Protein AF-A0A4Y1QX51-F1 (afdb_monomer_lite)

Organism: Prunus dulcis (NCBI:txid3755)

Sequence (106 aa):
MSTNFFLFSMSRNAEEAAWKFAEGNGIDLVTINPSYVIGPLLQPSLNITVEDDSQLQKRYEEANPSEPTYQVSQEKAKSLGVNFLPLEVSLRDTVESLKEKGFLKV

Foldseek 3Di:
DPPVVVVVVVVVVVVVVVVVVCVVVVHPDDDDDDDQDFAADPDLDDDPSLVVVVCVVVVVVVDDPPDDDDDDDCPVVVVVVDDDDDPVVRSVRRVVNCVVSVVDDD

pLDDT: mean 82.33, std 14.79, range [47.88, 98.06]

InterPro domains:
  IPR036291 NAD(P)-binding domain superfamily [SSF51735] (14-99)

Radius of gyration: 17.45 Å; chains: 1; bounding box: 46×34×39 Å

Secondary structure (DSSP, 8-state):
-HHHHHHHHHHHHHHHHHHHHHHHHT---------S--S---SSS--HHHHHHHHHHHHHHH--TTSPP-----HHHHHTTPPPPPHHHHHHHHHHHHHHTTSS--

Structure (mmCIF, N/CA/C/O backbone):
data_AF-A0A4Y1QX51-F1
#
_entry.id   AF-A0A4Y1QX51-F1
#
loop_
_atom_site.group_PDB
_atom_site.id
_atom_site.type_symbol
_atom_site.label_atom_id
_atom_site.label_alt_id
_atom_site.label_comp_id
_atom_site.label_asym_id
_atom_site.label_entity_id
_atom_site.label_seq_id
_atom_site.pdbx_PDB_ins_code
_atom_site.Cartn_x
_atom_site.Cartn_y
_atom_site.Cartn_z
_atom_site.occupancy
_atom_site.B_iso_or_equiv
_atom_site.auth_seq_id
_atom_site.auth_comp_id
_atom_site.auth_asym_id
_atom_site.auth_atom_id
_atom_site.pdbx_PDB_model_num
ATOM 1 N N . MET A 1 1 ? 8.369 21.736 -6.701 1.00 49.97 1 MET A N 1
ATOM 2 C CA . MET A 1 1 ? 8.063 21.681 -5.251 1.00 49.97 1 MET A CA 1
ATOM 3 C C . MET A 1 1 ? 6.585 21.913 -4.911 1.00 49.97 1 MET A C 1
ATOM 5 O O . MET A 1 1 ? 6.159 21.404 -3.887 1.00 49.97 1 MET A O 1
ATOM 9 N N . SER A 1 2 ? 5.776 22.609 -5.724 1.00 55.12 2 SER A N 1
ATOM 10 C CA . SER A 1 2 ? 4.359 22.893 -5.401 1.00 55.12 2 SER A CA 1
ATOM 11 C C . SER A 1 2 ? 3.419 21.678 -5.475 1.00 55.12 2 SER A C 1
ATOM 13 O O . SER A 1 2 ? 2.518 21.554 -4.650 1.00 55.12 2 SER A O 1
ATOM 15 N N . THR A 1 3 ? 3.633 20.760 -6.422 1.00 56.69 3 THR A N 1
ATOM 16 C CA . THR A 1 3 ? 2.703 19.644 -6.682 1.00 56.69 3 THR A CA 1
ATOM 17 C C . THR A 1 3 ? 2.668 18.598 -5.559 1.00 56.69 3 THR A C 1
ATOM 19 O O . THR A 1 3 ? 1.590 18.162 -5.168 1.00 56.69 3 THR A O 1
ATOM 22 N N . ASN A 1 4 ? 3.820 18.244 -4.975 1.00 61.25 4 ASN A N 1
ATOM 23 C CA . ASN A 1 4 ? 3.900 17.201 -3.938 1.00 61.25 4 ASN A CA 1
ATOM 24 C C . ASN A 1 4 ? 3.267 17.641 -2.612 1.00 61.25 4 ASN A C 1
ATOM 26 O O . ASN A 1 4 ? 2.587 16.853 -1.959 1.00 61.25 4 ASN A O 1
ATOM 30 N N . PHE A 1 5 ? 3.446 18.911 -2.235 1.00 58.91 5 PHE A N 1
ATOM 31 C CA . PHE A 1 5 ? 2.820 19.469 -1.035 1.00 58.91 5 PHE A CA 1
ATOM 32 C C . PHE A 1 5 ? 1.291 19.500 -1.163 1.00 58.91 5 PHE A C 1
ATOM 34 O O . PHE A 1 5 ? 0.576 19.135 -0.230 1.00 58.91 5 PHE A O 1
ATOM 41 N N . PHE A 1 6 ? 0.790 19.874 -2.343 1.00 61.72 6 PHE A N 1
ATOM 42 C CA . PHE A 1 6 ? -0.641 19.866 -2.629 1.00 61.72 6 PHE A CA 1
ATOM 43 C C . PHE A 1 6 ? -1.227 18.447 -2.582 1.00 61.72 6 PHE A C 1
ATOM 45 O O . PHE A 1 6 ? -2.237 18.235 -1.916 1.00 61.72 6 PHE A O 1
ATOM 52 N N . LEU A 1 7 ? -0.567 17.460 -3.200 1.00 69.44 7 LEU A N 1
ATOM 53 C CA . LEU A 1 7 ? -1.016 16.063 -3.178 1.00 69.44 7 LEU A CA 1
ATOM 54 C C . LEU A 1 7 ? -1.068 15.492 -1.755 1.00 69.44 7 LEU A C 1
ATOM 56 O O . LEU A 1 7 ? -2.072 14.895 -1.375 1.00 69.44 7 LEU A O 1
ATOM 60 N N . PHE A 1 8 ? -0.034 15.732 -0.946 1.00 70.19 8 PHE A N 1
ATOM 61 C CA . PHE A 1 8 ? -0.014 15.295 0.451 1.00 70.19 8 PHE A CA 1
ATOM 62 C C . PHE A 1 8 ? -1.162 15.911 1.261 1.00 70.19 8 PHE A C 1
ATOM 64 O O . PHE A 1 8 ? -1.861 15.208 1.993 1.00 70.19 8 PHE A O 1
ATOM 71 N N . SER A 1 9 ? -1.400 17.217 1.093 1.00 64.06 9 SER A N 1
ATOM 72 C CA . SER A 1 9 ? -2.519 17.899 1.746 1.00 64.06 9 SER A CA 1
ATOM 73 C C . SER A 1 9 ? -3.873 17.332 1.310 1.00 64.06 9 SER A C 1
ATOM 75 O O . SER A 1 9 ? -4.753 17.181 2.157 1.00 64.06 9 SER A O 1
ATOM 77 N N . MET A 1 10 ? -4.049 16.992 0.028 1.00 72.38 10 MET A N 1
ATOM 78 C CA . MET A 1 10 ? -5.280 16.366 -0.462 1.00 72.38 10 MET A CA 1
ATOM 79 C C . MET A 1 10 ? -5.507 14.983 0.157 1.00 72.38 10 MET A C 1
ATOM 81 O O . MET A 1 10 ? -6.599 14.729 0.663 1.00 72.38 10 MET A O 1
ATOM 85 N N . SER A 1 11 ? -4.490 14.114 0.166 1.00 85.06 11 SER A N 1
ATOM 86 C CA . SER A 1 11 ? -4.600 12.760 0.729 1.00 85.06 11 SER A CA 1
ATOM 87 C C . SER A 1 11 ? -4.937 12.787 2.216 1.00 85.06 11 SER A C 1
ATOM 89 O O . SER A 1 11 ? -5.821 12.057 2.658 1.00 85.06 11 SER A O 1
ATOM 91 N N . ARG A 1 12 ? -4.304 13.688 2.978 1.00 92.38 12 ARG A N 1
ATOM 92 C CA . ARG A 1 12 ? -4.616 13.886 4.396 1.00 92.38 12 ARG A CA 1
ATOM 93 C C . ARG A 1 12 ? -6.080 14.279 4.606 1.00 92.38 12 ARG A C 1
ATOM 95 O O . ARG A 1 12 ? -6.756 13.693 5.445 1.00 92.38 12 ARG A O 1
ATOM 102 N N . ASN A 1 13 ? -6.573 15.255 3.843 1.00 93.88 13 ASN A N 1
ATOM 103 C CA . ASN A 1 13 ? -7.958 15.711 3.960 1.00 93.88 13 ASN A CA 1
ATOM 104 C C . ASN A 1 13 ? -8.955 14.596 3.607 1.00 93.88 13 ASN A C 1
ATOM 106 O O . ASN A 1 13 ? -9.989 14.468 4.262 1.00 93.88 13 ASN A O 1
ATOM 110 N N . ALA A 1 14 ? -8.644 13.786 2.590 1.00 96.00 14 ALA A N 1
ATOM 111 C CA . ALA A 1 14 ? -9.465 12.644 2.202 1.00 96.00 14 ALA A CA 1
ATOM 112 C C . ALA A 1 14 ? -9.508 11.570 3.302 1.00 96.00 14 ALA A C 1
ATOM 114 O O . ALA A 1 14 ? -10.589 11.085 3.633 1.00 96.00 14 ALA A O 1
ATOM 115 N N . GLU A 1 15 ? -8.363 11.244 3.909 1.00 95.94 15 GLU A N 1
ATOM 116 C CA . GLU A 1 15 ? -8.288 10.293 5.022 1.00 95.94 15 GLU A CA 1
ATOM 117 C C . GLU A 1 15 ? -9.076 10.791 6.244 1.00 95.94 15 GLU A C 1
ATOM 119 O O . GLU A 1 15 ? -9.909 10.061 6.780 1.00 95.94 15 GLU A O 1
ATOM 124 N N . GLU A 1 16 ? -8.888 12.049 6.657 1.00 96.56 16 GLU A N 1
ATOM 125 C CA . GLU A 1 16 ? -9.627 12.630 7.787 1.00 96.56 16 GLU A CA 1
ATOM 126 C C . GLU A 1 16 ? -11.147 12.631 7.550 1.00 96.56 16 GLU A C 1
ATOM 128 O O . GLU A 1 16 ? -11.926 12.390 8.477 1.00 96.56 16 GLU A O 1
ATOM 133 N N . ALA A 1 17 ? -11.588 12.898 6.318 1.00 97.19 17 ALA A N 1
ATOM 134 C CA . ALA A 1 17 ? -13.001 12.848 5.959 1.00 97.19 17 ALA A CA 1
ATOM 135 C C . ALA A 1 17 ? -13.559 11.417 6.020 1.00 97.19 17 ALA A C 1
ATOM 137 O O . ALA A 1 17 ? -14.658 11.216 6.541 1.00 97.19 17 ALA A O 1
ATOM 138 N N . ALA A 1 18 ? -12.799 10.429 5.537 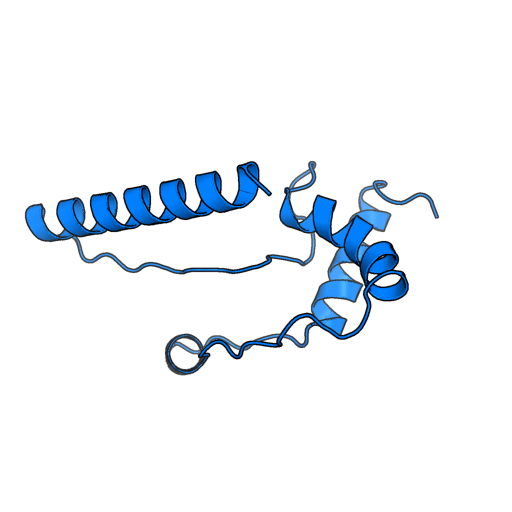1.00 97.69 18 ALA A N 1
ATOM 139 C CA . ALA A 1 18 ? -13.187 9.022 5.585 1.00 97.69 18 ALA A CA 1
ATOM 140 C C . ALA A 1 18 ? -13.345 8.518 7.030 1.00 97.69 18 ALA A C 1
ATOM 142 O O . ALA A 1 18 ? -14.347 7.872 7.337 1.00 97.69 18 ALA A O 1
ATOM 143 N N . TRP A 1 19 ? -12.425 8.876 7.934 1.00 97.94 19 TRP A N 1
ATOM 144 C CA . TRP A 1 19 ? -12.514 8.512 9.355 1.00 97.94 19 TRP A CA 1
ATOM 145 C C . TRP A 1 19 ? -13.739 9.117 10.045 1.00 97.94 19 TRP A C 1
ATOM 147 O O . TRP A 1 19 ? -14.504 8.388 10.674 1.00 97.94 19 TRP A O 1
ATOM 157 N N . LYS A 1 20 ? -13.997 10.420 9.859 1.00 97.62 20 LYS A N 1
ATOM 158 C CA . LYS A 1 20 ? -15.194 11.081 10.419 1.00 97.62 20 LYS A CA 1
ATOM 159 C C . LYS A 1 20 ? -16.488 10.443 9.919 1.00 97.62 20 LYS A C 1
ATOM 161 O O . LYS A 1 20 ? -17.444 10.289 10.677 1.00 97.62 20 LYS A O 1
ATOM 166 N N . PHE A 1 21 ? -16.525 10.079 8.637 1.00 97.88 21 PHE A N 1
ATOM 167 C CA . PHE A 1 21 ? -17.667 9.383 8.060 1.00 97.88 21 PHE A CA 1
ATOM 168 C C . PHE A 1 21 ? -17.842 7.992 8.680 1.00 97.88 21 PHE A C 1
ATOM 170 O O . PHE A 1 21 ? -18.959 7.636 9.046 1.00 97.88 21 PHE A O 1
ATOM 177 N N . ALA A 1 22 ? -16.766 7.221 8.837 1.00 98.06 22 ALA A N 1
ATOM 178 C CA . ALA A 1 22 ? -16.835 5.886 9.419 1.00 98.06 22 ALA A CA 1
ATOM 179 C C . ALA A 1 22 ? -17.333 5.908 10.873 1.00 98.06 22 ALA A C 1
ATOM 181 O O . ALA A 1 22 ? -18.265 5.176 11.206 1.00 98.06 22 ALA A O 1
ATOM 182 N N . GLU A 1 23 ? -16.798 6.810 11.703 1.00 96.31 23 GLU A N 1
ATOM 183 C CA . GLU A 1 23 ? -17.219 7.000 13.098 1.00 96.31 23 GLU A CA 1
ATOM 184 C C . GLU A 1 23 ? -18.705 7.365 13.208 1.00 96.31 23 GLU A C 1
ATOM 186 O O . GLU A 1 23 ? -19.441 6.762 13.989 1.00 96.31 23 GLU A O 1
ATOM 191 N N . GLY A 1 24 ? -19.171 8.314 12.387 1.00 95.50 24 GLY A N 1
ATOM 192 C CA . GLY A 1 24 ? -20.567 8.759 12.389 1.00 95.50 24 GLY A CA 1
ATOM 193 C C . GLY A 1 24 ? -21.568 7.710 11.895 1.00 95.50 24 GLY A C 1
ATOM 194 O O . GLY A 1 24 ? -22.762 7.842 12.156 1.00 95.50 24 GLY A O 1
ATOM 195 N N . ASN A 1 25 ? -21.095 6.672 11.199 1.00 97.75 25 ASN A N 1
ATOM 196 C CA . ASN A 1 25 ? -21.931 5.628 10.603 1.00 97.75 25 ASN A CA 1
ATOM 197 C C . ASN A 1 25 ? -21.680 4.227 11.191 1.00 97.75 25 ASN A C 1
ATOM 199 O O . ASN A 1 25 ? -22.240 3.255 10.689 1.00 97.75 25 ASN A O 1
ATOM 203 N N . GLY A 1 26 ? -20.860 4.100 12.242 1.00 96.50 26 GLY A N 1
ATOM 204 C CA . GLY A 1 26 ? -20.559 2.809 12.874 1.00 96.50 26 GLY A CA 1
ATOM 205 C C . GLY A 1 26 ? -19.833 1.818 11.954 1.00 96.50 26 GLY A C 1
ATOM 206 O O . GLY A 1 26 ? -20.044 0.612 12.068 1.00 96.50 26 GLY A O 1
ATOM 207 N N . ILE A 1 27 ? -19.016 2.317 11.022 1.00 98.06 27 ILE A N 1
ATOM 208 C CA . ILE A 1 27 ? -18.229 1.498 10.092 1.00 98.06 27 ILE A CA 1
ATOM 209 C C . ILE A 1 27 ? -16.874 1.186 10.729 1.00 98.06 27 ILE A C 1
ATOM 211 O O . ILE A 1 27 ? -16.157 2.096 11.141 1.00 98.06 27 ILE A O 1
ATOM 215 N N . ASP A 1 28 ? -16.500 -0.092 10.756 1.00 97.12 28 ASP A N 1
ATOM 216 C CA . ASP A 1 28 ? -15.154 -0.521 11.143 1.00 97.12 28 ASP A CA 1
ATOM 217 C C . ASP A 1 28 ? -14.178 -0.280 9.980 1.00 97.12 28 ASP A C 1
ATOM 219 O O . ASP A 1 28 ? -14.128 -1.043 9.011 1.00 97.12 28 ASP A O 1
ATOM 223 N N . LEU A 1 29 ? -13.471 0.852 10.032 1.00 96.69 29 LEU A N 1
ATOM 224 C CA . LEU A 1 29 ? -12.542 1.292 8.994 1.00 96.69 29 LEU A CA 1
ATOM 225 C C . LEU A 1 29 ? -11.098 0.930 9.357 1.00 96.69 29 LEU A C 1
ATOM 227 O O . LEU A 1 29 ? -10.621 1.201 10.458 1.00 96.69 29 LEU A O 1
ATOM 231 N N . VAL A 1 30 ? -10.362 0.404 8.378 1.00 94.69 30 VAL A N 1
ATOM 232 C CA . VAL A 1 30 ? -8.912 0.193 8.456 1.00 94.69 30 VAL A CA 1
ATOM 233 C C . VAL A 1 30 ? -8.242 0.879 7.271 1.00 94.69 30 VAL A C 1
ATOM 235 O O . VAL A 1 30 ? -8.634 0.668 6.125 1.00 94.69 30 VAL A O 1
ATOM 238 N N . THR A 1 31 ? -7.192 1.655 7.546 1.00 93.75 31 THR A N 1
ATOM 239 C CA . THR A 1 31 ? -6.399 2.349 6.521 1.00 93.75 31 THR A CA 1
ATOM 240 C C . THR A 1 31 ? -5.023 1.706 6.365 1.00 93.75 31 THR A C 1
ATOM 242 O O . THR A 1 31 ? -4.351 1.392 7.351 1.00 93.75 31 THR A O 1
ATOM 245 N N . ILE A 1 32 ? -4.583 1.555 5.113 1.00 93.50 32 ILE A N 1
ATOM 246 C CA . ILE A 1 32 ? -3.210 1.200 4.740 1.00 93.50 32 ILE A CA 1
ATOM 247 C C . ILE A 1 32 ? -2.589 2.430 4.079 1.00 93.50 32 ILE A C 1
ATOM 249 O O . ILE A 1 32 ? -3.133 2.934 3.101 1.00 93.50 32 ILE A O 1
ATOM 253 N N . ASN A 1 33 ? -1.455 2.899 4.603 1.00 92.44 33 ASN A N 1
ATOM 254 C CA . ASN A 1 33 ? -0.737 4.058 4.072 1.00 92.44 33 ASN A CA 1
ATOM 255 C C . ASN A 1 33 ? 0.586 3.613 3.418 1.00 92.44 33 ASN A C 1
ATOM 257 O O . ASN A 1 33 ? 1.604 3.522 4.112 1.00 92.44 33 ASN A O 1
ATOM 261 N N . PRO A 1 34 ? 0.582 3.254 2.121 1.00 90.31 34 PRO A N 1
ATOM 262 C CA . PRO A 1 34 ? 1.811 2.952 1.400 1.00 90.31 34 PRO A CA 1
ATOM 263 C C . PRO A 1 34 ? 2.634 4.226 1.149 1.00 90.31 34 PRO A C 1
ATOM 265 O O . PRO A 1 34 ? 2.092 5.326 1.091 1.00 90.31 34 PRO A O 1
ATOM 268 N N . SER A 1 35 ? 3.948 4.072 0.958 1.00 86.50 35 SER A N 1
ATOM 269 C CA . SER A 1 35 ? 4.809 5.144 0.441 1.00 86.50 35 SER A CA 1
ATOM 270 C C . SER A 1 35 ? 4.997 4.987 -1.077 1.00 86.50 35 SER A C 1
ATOM 272 O O . SER A 1 35 ? 4.021 4.997 -1.825 1.00 86.50 35 SER A O 1
ATOM 274 N N . TYR A 1 36 ? 6.232 4.807 -1.543 1.00 86.19 36 TYR A N 1
ATOM 275 C CA . TYR A 1 36 ? 6.533 4.432 -2.918 1.00 86.19 36 TYR A CA 1
ATOM 276 C C . TYR A 1 36 ? 6.202 2.959 -3.138 1.00 86.19 36 TYR A C 1
ATOM 278 O O . TYR A 1 36 ? 6.674 2.085 -2.411 1.00 86.19 36 TYR A O 1
ATOM 286 N N . VAL A 1 37 ? 5.383 2.693 -4.154 1.00 88.38 37 VAL A N 1
ATOM 287 C CA . VAL A 1 37 ? 4.960 1.342 -4.521 1.00 88.38 37 VAL A CA 1
ATOM 288 C C . VAL A 1 37 ? 5.644 0.958 -5.824 1.00 88.38 37 VAL A C 1
ATOM 290 O O . VAL A 1 37 ? 5.347 1.522 -6.877 1.00 88.38 37 VAL A O 1
ATOM 293 N N . ILE A 1 38 ? 6.548 -0.010 -5.730 1.00 88.94 38 ILE A N 1
ATOM 294 C CA . ILE A 1 38 ? 7.250 -0.628 -6.856 1.00 88.94 38 ILE A CA 1
ATOM 295 C C . ILE A 1 38 ? 6.983 -2.137 -6.850 1.00 88.94 38 ILE A C 1
ATOM 297 O O . ILE A 1 38 ? 6.612 -2.707 -5.820 1.00 88.94 38 ILE A O 1
ATOM 301 N N . GLY A 1 39 ? 7.144 -2.779 -8.000 1.00 88.38 39 GLY A N 1
ATOM 302 C CA . GLY A 1 39 ? 6.971 -4.215 -8.187 1.00 88.38 39 GLY A CA 1
ATOM 303 C C . GLY A 1 39 ? 6.460 -4.565 -9.588 1.00 88.38 39 GLY A C 1
ATOM 304 O O . GLY A 1 39 ? 6.305 -3.683 -10.440 1.00 88.38 39 GLY A O 1
ATOM 305 N N . PRO A 1 40 ? 6.161 -5.852 -9.836 1.00 89.62 40 PRO A N 1
ATOM 306 C CA . PRO A 1 40 ? 5.617 -6.309 -11.106 1.00 89.62 40 PRO A CA 1
ATOM 307 C C . PRO A 1 40 ? 4.320 -5.590 -11.482 1.00 89.62 40 PRO A C 1
ATOM 309 O O . PRO A 1 40 ? 3.368 -5.506 -10.702 1.00 89.62 40 PRO A O 1
ATOM 312 N N . LEU A 1 41 ? 4.258 -5.100 -12.714 1.00 89.31 41 LEU A N 1
ATOM 313 C CA . LEU A 1 41 ? 3.095 -4.404 -13.234 1.00 89.31 41 LEU A CA 1
ATOM 314 C C . LEU A 1 41 ? 2.009 -5.416 -13.620 1.00 89.31 41 LEU A C 1
ATOM 316 O O . LEU A 1 41 ? 2.171 -6.233 -14.52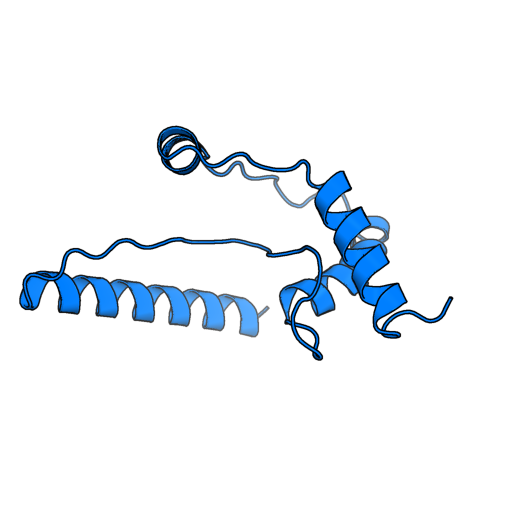2 1.00 89.31 41 LEU A O 1
ATOM 320 N N . LEU A 1 42 ? 0.839 -5.327 -12.995 1.00 89.44 42 LEU A N 1
ATOM 321 C CA . LEU A 1 42 ? -0.334 -6.103 -13.425 1.00 89.44 42 LEU A CA 1
ATOM 322 C C . LEU A 1 42 ? -1.156 -5.359 -14.485 1.00 89.44 42 LEU A C 1
ATOM 324 O O . LEU A 1 42 ? -1.810 -5.966 -15.327 1.00 89.44 42 LEU A O 1
ATOM 328 N N . GLN A 1 43 ? -1.061 -4.034 -14.488 1.00 84.44 43 GLN A N 1
ATOM 329 C CA . GLN A 1 43 ? -1.758 -3.137 -15.404 1.00 84.44 43 GLN A CA 1
ATOM 330 C C . GLN A 1 43 ? -0.957 -2.883 -16.703 1.00 84.44 43 GLN A C 1
ATOM 332 O O . GLN A 1 43 ? 0.255 -3.133 -16.742 1.00 84.44 43 GLN A O 1
ATOM 337 N N . PRO A 1 44 ? -1.613 -2.427 -17.790 1.00 82.69 44 PRO A N 1
ATOM 338 C CA . PRO A 1 44 ? -0.963 -2.143 -19.072 1.00 82.69 44 PRO A CA 1
ATOM 339 C C . PRO A 1 44 ? -0.344 -0.740 -19.162 1.00 82.69 44 PRO A C 1
ATOM 341 O O . PRO A 1 44 ? 0.238 -0.423 -20.189 1.00 82.69 44 PRO A O 1
ATOM 344 N N . SER A 1 45 ? -0.484 0.107 -18.139 1.00 84.75 45 SER A N 1
ATOM 345 C CA . SER A 1 45 ? 0.060 1.471 -18.086 1.00 84.75 45 SER A CA 1
ATOM 346 C C . SER A 1 45 ? 0.961 1.654 -16.868 1.00 84.75 45 SER A C 1
ATOM 348 O O . SER A 1 45 ? 0.823 0.937 -15.876 1.00 84.75 45 SER A O 1
ATOM 350 N N . LEU A 1 46 ? 1.866 2.628 -16.898 1.00 81.94 46 LEU A N 1
ATOM 351 C CA . LEU A 1 46 ? 2.681 2.943 -15.728 1.00 81.94 46 LEU A CA 1
ATOM 352 C C . LEU A 1 46 ? 1.847 3.698 -14.681 1.00 81.94 46 LEU A C 1
ATOM 354 O O . LEU A 1 46 ? 0.874 4.379 -15.007 1.00 81.94 46 LEU A O 1
ATOM 358 N N . ASN A 1 47 ? 2.180 3.502 -13.407 1.00 83.88 47 ASN A N 1
ATOM 359 C CA . ASN A 1 47 ? 1.712 4.370 -12.332 1.00 83.88 47 ASN A CA 1
ATOM 360 C C . ASN A 1 47 ? 2.799 5.417 -12.046 1.00 83.88 47 ASN A C 1
ATOM 362 O O . ASN A 1 47 ? 3.961 5.227 -12.403 1.00 83.88 47 ASN A O 1
ATOM 366 N N . ILE A 1 48 ? 2.422 6.509 -11.382 1.00 82.19 48 ILE A N 1
ATOM 367 C CA . ILE A 1 48 ? 3.345 7.618 -11.107 1.00 82.19 48 ILE A CA 1
ATOM 368 C C . ILE A 1 48 ? 4.603 7.163 -10.354 1.00 82.19 48 ILE A C 1
ATOM 370 O O . ILE A 1 48 ? 5.690 7.653 -10.631 1.00 82.19 48 ILE A O 1
ATOM 374 N N . THR A 1 49 ? 4.479 6.185 -9.447 1.00 82.44 49 THR A N 1
ATOM 375 C CA . THR A 1 49 ? 5.613 5.694 -8.659 1.00 82.44 49 THR A CA 1
ATOM 376 C C . THR A 1 49 ? 6.634 4.957 -9.520 1.00 82.44 49 THR A C 1
ATOM 378 O O . THR A 1 49 ? 7.821 5.190 -9.344 1.00 82.44 49 THR A O 1
ATOM 381 N N . VAL A 1 50 ? 6.204 4.126 -10.473 1.00 81.56 50 VAL A N 1
ATOM 382 C CA . VAL A 1 50 ? 7.094 3.408 -11.403 1.00 81.56 50 VAL A CA 1
ATOM 383 C C . VAL A 1 50 ? 7.649 4.337 -12.492 1.00 81.56 50 VAL A C 1
ATOM 385 O O . VAL A 1 50 ? 8.793 4.174 -12.917 1.00 81.56 50 VAL A O 1
ATOM 388 N N . GLU A 1 51 ? 6.885 5.345 -12.926 1.00 79.31 51 GLU A N 1
ATOM 389 C CA . GLU A 1 51 ? 7.402 6.395 -13.817 1.00 79.31 51 GLU A CA 1
ATOM 390 C C . GLU A 1 51 ? 8.527 7.199 -13.154 1.00 79.31 51 GLU A C 1
ATOM 392 O O . GLU A 1 51 ? 9.581 7.392 -13.766 1.00 79.31 51 GLU A O 1
ATOM 397 N N . ASP A 1 52 ? 8.334 7.626 -11.904 1.00 73.69 52 ASP A N 1
ATOM 398 C CA . ASP A 1 52 ? 9.359 8.326 -11.126 1.00 73.69 52 ASP A CA 1
ATOM 399 C C . ASP A 1 52 ? 10.542 7.398 -10.790 1.00 73.69 52 ASP A C 1
ATOM 401 O O . ASP A 1 52 ? 11.692 7.834 -10.867 1.00 73.69 52 ASP A O 1
ATOM 405 N N . ASP A 1 53 ? 10.299 6.112 -10.507 1.00 67.00 53 ASP A N 1
ATOM 406 C CA . ASP A 1 53 ? 11.343 5.108 -10.233 1.00 67.00 53 ASP A CA 1
ATOM 407 C C . ASP A 1 53 ? 12.272 4.876 -11.432 1.00 67.00 53 ASP A C 1
ATOM 409 O O . ASP A 1 53 ? 13.491 4.815 -11.274 1.00 67.00 53 ASP A O 1
ATOM 413 N N . SER A 1 54 ? 11.745 4.904 -12.662 1.00 61.41 54 SER A N 1
ATOM 414 C CA . SER A 1 54 ? 12.581 4.864 -13.874 1.00 61.41 54 SER A CA 1
ATOM 415 C C . SER A 1 54 ? 13.589 6.025 -13.958 1.00 61.41 54 SER A C 1
ATOM 417 O O . SER A 1 54 ? 14.622 5.925 -14.627 1.00 61.41 54 SER A O 1
ATOM 419 N N . GLN A 1 55 ? 13.313 7.132 -13.262 1.00 59.78 55 GLN A N 1
ATOM 420 C CA . GLN A 1 55 ? 14.196 8.290 -13.158 1.00 59.78 55 GLN A CA 1
ATOM 421 C C . GLN A 1 55 ? 15.059 8.258 -11.890 1.00 59.78 55 GLN A C 1
ATOM 423 O O . GLN A 1 55 ? 16.044 8.999 -11.823 1.00 59.78 55 GLN A O 1
ATOM 428 N N . LEU A 1 56 ? 14.740 7.410 -10.901 1.00 59.22 56 LEU A N 1
ATOM 429 C CA . LEU A 1 56 ? 15.486 7.317 -9.645 1.00 59.22 56 LEU A CA 1
ATOM 430 C C . LEU A 1 56 ? 16.926 6.853 -9.863 1.00 59.22 56 LEU A C 1
ATOM 432 O O . LEU A 1 56 ? 17.805 7.378 -9.190 1.00 59.22 56 LEU A O 1
ATOM 436 N N . GLN A 1 57 ? 17.209 5.981 -10.838 1.00 55.81 57 GLN A N 1
ATOM 437 C CA . GLN A 1 57 ? 18.593 5.588 -11.147 1.00 55.81 57 GLN A CA 1
ATOM 438 C C . GLN A 1 57 ? 19.456 6.802 -11.539 1.00 55.81 57 GLN A C 1
ATOM 440 O O . GLN A 1 57 ? 20.547 6.983 -11.006 1.00 55.81 57 GLN A O 1
ATOM 445 N N . LYS A 1 58 ? 18.926 7.684 -12.399 1.00 55.03 58 LYS A N 1
ATOM 446 C CA . LYS A 1 58 ? 19.606 8.931 -12.790 1.00 55.03 58 LYS A CA 1
ATOM 447 C C . LYS A 1 58 ? 19.746 9.888 -11.611 1.00 55.03 58 LYS A C 1
ATOM 449 O O . LYS A 1 58 ? 20.803 10.473 -11.413 1.00 55.03 58 LYS A O 1
ATOM 454 N N . ARG A 1 59 ? 18.698 10.014 -10.789 1.00 53.91 59 ARG A N 1
ATOM 455 C CA . ARG A 1 59 ? 18.730 10.892 -9.614 1.00 53.91 59 ARG A CA 1
ATOM 456 C C . ARG A 1 59 ? 19.653 10.390 -8.514 1.00 53.91 59 ARG A C 1
ATOM 458 O O . ARG A 1 59 ? 20.194 11.226 -7.818 1.00 53.91 59 ARG A O 1
ATOM 465 N N . TYR A 1 60 ? 19.852 9.086 -8.341 1.00 55.06 60 TYR A N 1
ATOM 466 C CA . TYR A 1 60 ? 20.774 8.544 -7.337 1.00 55.06 60 TYR A CA 1
ATOM 467 C C . TYR A 1 60 ? 22.236 8.832 -7.700 1.00 55.06 60 TYR A C 1
ATOM 469 O O . TYR A 1 60 ? 23.050 9.109 -6.825 1.00 55.06 60 TYR A O 1
ATOM 477 N N . GLU A 1 61 ? 22.555 8.825 -8.995 1.00 54.97 61 GLU A N 1
ATOM 478 C CA . GLU A 1 61 ? 23.866 9.237 -9.510 1.00 54.97 61 GLU A CA 1
ATOM 479 C C . GLU A 1 61 ? 24.078 10.763 -9.406 1.00 54.97 61 GLU A C 1
ATOM 481 O O . GLU A 1 61 ? 25.202 11.220 -9.210 1.00 54.97 61 GLU A O 1
ATOM 486 N N . GLU A 1 62 ? 23.000 11.552 -9.484 1.00 51.34 62 GLU A N 1
ATOM 487 C CA . GLU A 1 62 ? 23.011 13.022 -9.387 1.00 51.34 62 GLU A CA 1
ATOM 488 C C . GLU A 1 62 ? 22.767 13.563 -7.958 1.00 51.34 62 GLU A C 1
ATOM 490 O O . GLU A 1 62 ? 22.975 14.751 -7.692 1.00 51.34 62 GLU A O 1
ATOM 495 N N . ALA A 1 63 ? 22.331 12.717 -7.019 1.00 47.88 63 ALA A N 1
ATOM 496 C CA . ALA A 1 63 ? 21.990 13.102 -5.656 1.00 47.88 63 ALA A CA 1
ATOM 497 C C . ALA A 1 63 ? 23.246 13.205 -4.789 1.00 47.88 63 ALA A C 1
ATOM 499 O O . ALA A 1 63 ? 23.906 12.223 -4.453 1.00 47.88 63 ALA A O 1
ATOM 500 N N . ASN A 1 64 ? 23.526 14.427 -4.341 1.00 55.22 64 ASN A N 1
ATOM 501 C CA . ASN A 1 64 ? 24.407 14.647 -3.203 1.00 55.22 64 ASN A CA 1
ATOM 502 C C . ASN A 1 64 ? 23.781 14.023 -1.933 1.00 55.22 64 ASN A C 1
ATOM 504 O O . ASN A 1 64 ? 22.570 14.143 -1.742 1.00 55.22 64 ASN A O 1
ATOM 508 N N . PRO A 1 65 ? 24.574 13.421 -1.024 1.00 54.59 65 PRO A N 1
ATOM 509 C CA . PRO A 1 65 ? 24.105 12.649 0.142 1.00 54.59 65 PRO A CA 1
ATOM 510 C C . PRO A 1 65 ? 23.441 13.481 1.267 1.00 54.59 65 PRO A C 1
ATOM 512 O O . PRO A 1 65 ? 23.490 13.105 2.434 1.00 54.59 65 PRO A O 1
ATOM 515 N N . SER A 1 66 ? 22.846 14.637 0.955 1.00 57.12 66 SER A N 1
ATOM 516 C CA . SER A 1 66 ? 22.330 15.607 1.928 1.00 57.12 66 SER A CA 1
ATOM 517 C C . SER A 1 66 ? 20.858 15.430 2.311 1.00 57.12 66 SER A C 1
ATOM 519 O O . SER A 1 66 ? 20.386 16.167 3.176 1.00 57.12 66 SER A O 1
ATOM 521 N N . GLU A 1 67 ? 20.110 14.514 1.687 1.00 60.62 67 GLU A N 1
ATOM 522 C CA . GLU A 1 67 ? 18.730 14.254 2.113 1.00 60.62 67 GLU A CA 1
ATOM 523 C C . GLU A 1 67 ? 18.709 13.333 3.346 1.00 60.62 67 GLU A C 1
ATOM 525 O O . GLU A 1 67 ? 19.293 12.246 3.318 1.00 60.62 67 GLU A O 1
ATOM 530 N N . PRO A 1 68 ? 18.070 13.750 4.455 1.00 70.06 68 PRO A N 1
ATOM 531 C CA . PRO A 1 68 ? 18.001 12.934 5.657 1.00 70.06 68 PRO A CA 1
ATOM 532 C C . PRO A 1 68 ? 17.192 11.666 5.393 1.00 70.06 68 PRO A C 1
ATOM 534 O O . PRO A 1 68 ? 16.063 11.706 4.904 1.00 70.06 68 PRO A O 1
ATOM 537 N N . THR A 1 69 ? 17.761 10.526 5.771 1.00 77.62 69 THR A N 1
ATOM 538 C CA . THR A 1 69 ? 17.030 9.265 5.794 1.00 77.62 69 THR A CA 1
ATOM 539 C C . THR A 1 69 ? 16.121 9.236 7.018 1.00 77.62 69 THR A C 1
ATOM 541 O O . THR A 1 69 ? 16.546 9.475 8.150 1.00 77.62 69 THR A O 1
ATOM 544 N N . TYR A 1 70 ? 14.844 8.943 6.791 1.00 84.94 70 TYR A N 1
ATOM 545 C CA . TYR A 1 70 ? 13.860 8.762 7.852 1.00 84.94 70 TYR A CA 1
ATOM 546 C C . TYR A 1 70 ? 13.476 7.293 7.953 1.00 84.94 70 TYR A C 1
ATOM 548 O O . TYR A 1 70 ? 13.404 6.581 6.952 1.00 84.94 70 TYR A O 1
ATOM 556 N N . GLN A 1 71 ? 13.203 6.843 9.174 1.00 87.62 71 GLN A N 1
ATOM 557 C CA . GLN A 1 71 ? 12.734 5.488 9.427 1.00 87.62 71 GLN A CA 1
ATOM 558 C C . GLN A 1 71 ? 11.219 5.493 9.615 1.00 87.62 71 GLN A C 1
ATOM 560 O O . GLN A 1 71 ? 10.671 6.339 10.321 1.00 87.62 71 GLN A O 1
ATOM 565 N N . VAL A 1 72 ? 10.549 4.528 8.992 1.00 89.19 72 VAL A N 1
ATOM 566 C CA . VAL A 1 72 ? 9.103 4.320 9.115 1.00 89.19 72 VAL A CA 1
ATOM 567 C C . VAL A 1 72 ? 8.866 3.054 9.933 1.00 89.19 72 VAL A C 1
ATOM 569 O O . VAL A 1 72 ? 9.514 2.033 9.697 1.00 89.19 72 VAL A O 1
ATOM 572 N N . SER A 1 73 ? 7.938 3.105 10.897 1.00 93.50 73 SER A N 1
ATOM 573 C CA . SER A 1 73 ? 7.594 1.925 11.699 1.00 93.50 73 SER A CA 1
ATOM 574 C C . SER A 1 73 ? 6.930 0.852 10.838 1.00 93.50 73 SER A C 1
ATOM 576 O O . SER A 1 73 ? 5.998 1.118 10.081 1.00 93.50 73 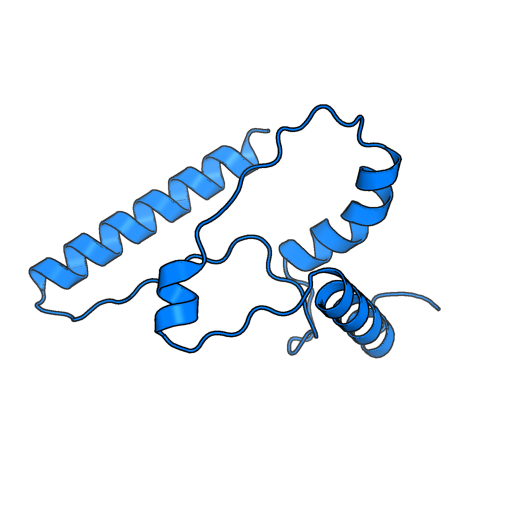SER A O 1
ATOM 578 N N . GLN A 1 74 ? 7.398 -0.383 10.998 1.00 93.00 74 GLN A N 1
ATOM 579 C CA . GLN A 1 74 ? 6.850 -1.570 10.339 1.00 93.00 74 GLN A CA 1
ATOM 580 C C . GLN A 1 74 ? 6.108 -2.491 11.318 1.00 93.00 74 GLN A C 1
ATOM 582 O O . GLN A 1 74 ? 5.635 -3.554 10.923 1.00 93.00 74 GLN A O 1
ATOM 587 N N . GLU A 1 75 ? 6.014 -2.114 12.595 1.00 95.81 75 GLU A N 1
ATOM 588 C CA . GLU A 1 75 ? 5.553 -2.996 13.674 1.00 95.81 75 GLU A CA 1
ATOM 589 C C . GLU A 1 75 ? 4.109 -3.456 13.472 1.00 95.81 75 GLU A C 1
ATOM 591 O O . GLU A 1 75 ? 3.842 -4.653 13.521 1.00 95.81 75 GLU A O 1
ATOM 596 N N . LYS A 1 76 ? 3.192 -2.527 13.163 1.00 94.81 76 LYS A N 1
ATOM 597 C CA . LYS A 1 76 ? 1.768 -2.841 12.963 1.00 94.81 76 LYS A CA 1
ATOM 598 C C . LYS A 1 76 ? 1.528 -3.741 11.748 1.00 94.81 76 LYS A C 1
ATOM 600 O O . LYS A 1 76 ? 0.661 -4.600 11.779 1.00 94.81 76 LYS A O 1
ATOM 605 N N . ALA A 1 77 ? 2.288 -3.559 10.672 1.00 94.56 77 ALA A N 1
ATOM 606 C CA . ALA A 1 77 ? 2.171 -4.417 9.495 1.00 94.56 77 ALA A CA 1
ATOM 607 C C . ALA A 1 77 ? 2.729 -5.821 9.784 1.00 94.56 77 ALA A C 1
ATOM 609 O O . ALA A 1 77 ? 2.074 -6.819 9.488 1.00 94.56 77 ALA A O 1
ATOM 610 N N . LYS A 1 78 ? 3.895 -5.906 10.439 1.00 94.62 78 LYS A N 1
ATOM 611 C CA . LYS A 1 78 ? 4.500 -7.184 10.843 1.00 94.62 78 LYS A CA 1
ATOM 612 C C . LYS A 1 78 ? 3.628 -7.948 11.837 1.00 94.62 78 LYS A C 1
ATOM 614 O O . LYS A 1 78 ? 3.501 -9.160 11.707 1.00 94.62 78 LYS A O 1
ATOM 619 N N . SER A 1 79 ? 2.989 -7.264 12.790 1.00 96.75 79 SER A N 1
ATOM 620 C CA . SER A 1 79 ? 2.073 -7.906 13.745 1.00 96.75 79 SER A CA 1
ATOM 621 C C . SER A 1 79 ? 0.819 -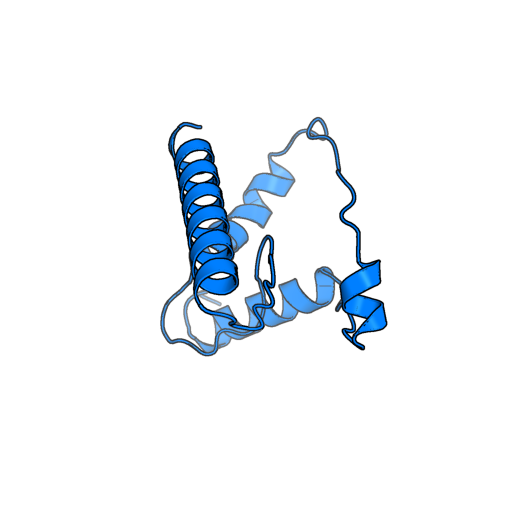8.478 13.076 1.00 96.75 79 SER A C 1
ATOM 623 O O . SER A 1 79 ? 0.241 -9.431 13.588 1.00 96.75 79 SER A O 1
ATOM 625 N N . LEU A 1 80 ? 0.439 -7.946 11.911 1.00 95.81 80 LEU A N 1
ATOM 626 C CA . LEU A 1 80 ? -0.628 -8.470 11.054 1.00 95.81 80 LEU A CA 1
ATOM 627 C C . LEU A 1 80 ? -0.139 -9.551 10.067 1.00 95.81 80 LEU A C 1
ATOM 629 O O . LEU A 1 80 ? -0.908 -9.991 9.217 1.00 95.81 80 LEU A O 1
ATOM 633 N N . GLY A 1 81 ? 1.121 -9.992 10.165 1.00 94.75 81 GLY A N 1
ATOM 634 C CA . GLY A 1 81 ? 1.696 -11.048 9.323 1.00 94.75 81 GLY A CA 1
ATOM 635 C C . GLY A 1 81 ? 2.267 -10.572 7.984 1.00 94.75 81 GLY A C 1
ATOM 636 O O . GLY A 1 81 ? 2.588 -11.400 7.131 1.00 94.75 81 GLY A O 1
ATOM 637 N N . VAL A 1 82 ? 2.411 -9.259 7.774 1.00 94.31 82 VAL A N 1
ATOM 638 C CA . VAL A 1 82 ? 3.017 -8.716 6.551 1.00 94.31 82 VAL A CA 1
ATOM 639 C C . VAL A 1 82 ? 4.532 -8.901 6.586 1.00 94.31 82 VAL A C 1
ATOM 641 O O . VAL A 1 82 ? 5.215 -8.421 7.494 1.00 94.31 82 VAL A O 1
ATOM 644 N N . ASN A 1 83 ? 5.062 -9.539 5.543 1.00 93.69 83 ASN A N 1
ATOM 645 C CA . ASN A 1 83 ? 6.495 -9.681 5.312 1.00 93.69 83 ASN A CA 1
ATOM 646 C C . ASN A 1 83 ? 6.955 -8.659 4.270 1.00 93.69 83 ASN A C 1
ATOM 648 O O . ASN A 1 83 ? 6.410 -8.601 3.170 1.00 93.69 83 ASN A O 1
ATOM 652 N N . PHE A 1 84 ? 7.965 -7.862 4.616 1.00 91.62 84 PHE A N 1
ATOM 653 C CA . PHE A 1 84 ? 8.536 -6.868 3.710 1.00 91.62 84 PHE A CA 1
ATOM 654 C C . PHE A 1 84 ? 9.646 -7.492 2.867 1.00 91.62 84 PHE A C 1
ATOM 656 O O . PHE A 1 84 ? 10.585 -8.075 3.411 1.00 91.62 84 PHE A O 1
ATOM 663 N N . LEU A 1 85 ? 9.545 -7.340 1.547 1.00 93.00 85 LEU A N 1
ATOM 664 C CA . LEU A 1 85 ? 10.617 -7.702 0.626 1.00 93.00 85 LEU A CA 1
ATOM 665 C C . LEU A 1 85 ? 11.736 -6.650 0.680 1.00 93.00 85 LEU A C 1
ATOM 667 O O . LEU A 1 85 ? 11.434 -5.458 0.802 1.00 93.00 85 LEU A O 1
ATOM 671 N N . PRO A 1 86 ? 13.013 -7.059 0.568 1.00 91.88 86 PRO A N 1
ATOM 672 C CA . PRO A 1 86 ? 14.113 -6.120 0.382 1.00 91.88 86 PRO A CA 1
ATOM 673 C C . PRO A 1 86 ? 13.887 -5.246 -0.855 1.00 91.88 86 PRO A C 1
ATOM 675 O O . PRO A 1 86 ? 13.334 -5.705 -1.859 1.00 91.88 86 PRO A O 1
ATOM 678 N N . LEU A 1 87 ? 14.327 -3.989 -0.791 1.00 87.31 87 LEU A N 1
ATOM 679 C CA . LEU A 1 87 ? 14.104 -3.012 -1.857 1.00 87.31 87 LEU A CA 1
ATOM 680 C C . LEU A 1 87 ? 14.744 -3.464 -3.177 1.00 87.31 87 LEU A C 1
ATOM 682 O O . LEU A 1 87 ? 14.149 -3.302 -4.237 1.00 87.31 87 LEU A O 1
ATOM 686 N N . GLU A 1 88 ? 15.914 -4.096 -3.107 1.00 84.19 88 GLU A N 1
ATOM 687 C CA . GLU A 1 88 ? 16.684 -4.583 -4.253 1.00 84.19 88 GLU A CA 1
ATOM 688 C C . GLU A 1 88 ? 15.924 -5.655 -5.039 1.00 84.19 88 GLU A C 1
ATOM 690 O O . GLU A 1 88 ? 15.978 -5.690 -6.268 1.00 84.19 88 GLU A O 1
ATOM 695 N N . VAL A 1 89 ? 15.195 -6.519 -4.325 1.00 90.12 89 VAL A N 1
ATOM 696 C CA . VAL A 1 89 ? 14.366 -7.564 -4.936 1.00 90.12 89 VAL A CA 1
ATOM 697 C C . VAL A 1 89 ? 13.193 -6.915 -5.662 1.00 90.12 89 VAL A C 1
ATOM 699 O O . VAL A 1 89 ? 12.993 -7.166 -6.846 1.00 90.12 89 VAL A O 1
ATOM 702 N N . SER A 1 90 ? 12.481 -6.008 -4.990 1.00 89.12 90 SER A N 1
ATOM 703 C CA . SER A 1 90 ? 11.340 -5.295 -5.575 1.00 89.12 90 SER A CA 1
ATOM 704 C C . SER A 1 90 ? 11.735 -4.457 -6.799 1.00 89.12 90 SER A C 1
ATOM 706 O O . SER A 1 90 ? 11.002 -4.425 -7.788 1.00 89.12 90 SER A O 1
ATOM 708 N N . LEU A 1 91 ? 12.906 -3.814 -6.771 1.00 88.75 91 LEU A N 1
ATOM 709 C CA . LEU A 1 91 ? 13.450 -3.058 -7.904 1.00 88.75 91 LEU A CA 1
ATOM 710 C C . LEU A 1 91 ? 13.754 -3.965 -9.097 1.00 88.75 91 LEU A C 1
ATOM 712 O O . LEU A 1 91 ? 13.338 -3.665 -10.217 1.00 88.75 91 LEU A O 1
ATOM 716 N N . ARG A 1 92 ? 14.436 -5.094 -8.871 1.00 88.44 92 ARG A N 1
ATOM 717 C CA . ARG A 1 92 ? 14.729 -6.062 -9.936 1.00 88.44 92 ARG A CA 1
ATOM 718 C C . ARG A 1 92 ? 13.443 -6.549 -10.598 1.00 88.44 92 ARG A C 1
ATOM 720 O O . ARG A 1 92 ? 13.332 -6.488 -11.821 1.00 88.44 92 ARG A O 1
ATOM 727 N N . ASP A 1 93 ? 12.470 -6.961 -9.794 1.00 90.75 93 ASP A N 1
ATOM 728 C CA . ASP A 1 93 ? 11.202 -7.497 -10.285 1.00 90.75 93 ASP A CA 1
ATOM 729 C C . ASP A 1 93 ? 10.393 -6.418 -11.053 1.00 90.75 93 ASP A C 1
ATOM 731 O O . ASP A 1 93 ? 9.711 -6.716 -12.036 1.00 90.75 93 ASP A O 1
ATOM 735 N N . THR A 1 94 ? 10.522 -5.137 -10.673 1.00 90.31 94 THR A N 1
ATOM 736 C CA . THR A 1 94 ? 9.951 -3.994 -11.418 1.00 90.31 94 THR A CA 1
ATOM 73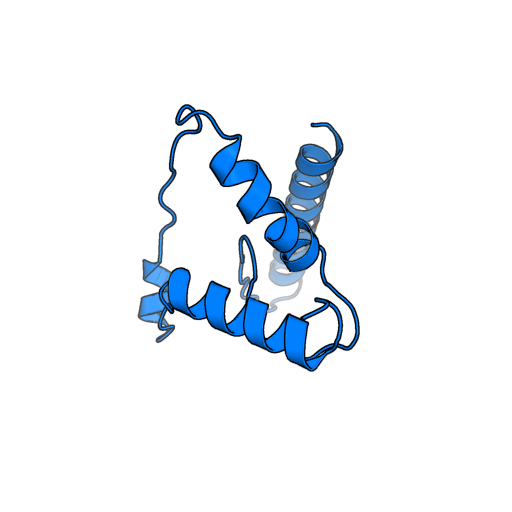7 C C . THR A 1 94 ? 10.601 -3.840 -12.792 1.00 90.31 94 THR A C 1
ATOM 739 O O . THR A 1 94 ? 9.904 -3.745 -13.803 1.00 90.31 94 THR A O 1
ATOM 742 N N . VAL A 1 95 ? 11.937 -3.843 -12.853 1.00 88.25 95 VAL A N 1
ATOM 743 C CA . VAL A 1 95 ? 12.695 -3.701 -14.107 1.00 88.25 95 VAL A CA 1
ATOM 744 C C . VAL A 1 95 ? 12.410 -4.858 -15.063 1.00 88.25 95 VAL A C 1
ATOM 746 O O . VAL A 1 95 ? 12.248 -4.634 -16.264 1.00 88.25 95 VAL A O 1
ATOM 749 N N . GLU A 1 96 ? 12.332 -6.086 -14.554 1.00 90.69 96 GLU A N 1
ATOM 750 C CA . GLU A 1 96 ? 11.959 -7.263 -15.345 1.00 90.69 96 GLU A CA 1
ATOM 751 C C . GLU A 1 96 ? 10.552 -7.103 -15.932 1.00 90.69 96 GLU A C 1
ATOM 753 O O . GLU A 1 96 ? 10.379 -7.206 -17.148 1.00 90.69 96 GLU A O 1
ATOM 758 N N . SER A 1 97 ? 9.575 -6.705 -15.113 1.00 90.69 97 SER A N 1
ATOM 759 C CA . SER A 1 97 ? 8.205 -6.473 -15.578 1.00 90.69 97 SER A CA 1
ATOM 760 C C . SER A 1 97 ? 8.098 -5.358 -16.629 1.00 90.69 97 SER A C 1
ATOM 762 O O . SER A 1 97 ? 7.327 -5.463 -17.588 1.00 90.69 97 SER A O 1
ATOM 764 N N . LEU A 1 98 ? 8.898 -4.295 -16.500 1.00 89.00 98 LEU A N 1
ATOM 765 C CA . LEU A 1 98 ? 8.961 -3.213 -17.484 1.00 89.00 98 LEU A CA 1
ATOM 766 C C . LEU A 1 98 ? 9.531 -3.675 -18.834 1.00 89.00 98 LEU A C 1
ATOM 768 O O . LEU A 1 98 ? 9.043 -3.240 -19.881 1.00 89.00 98 LEU A O 1
ATOM 772 N N . LYS A 1 99 ? 10.538 -4.560 -18.829 1.00 88.31 99 LYS A N 1
ATOM 773 C CA . LYS A 1 99 ? 11.097 -5.160 -20.053 1.00 88.31 99 LYS A CA 1
ATOM 774 C C . LYS A 1 99 ? 10.082 -6.068 -20.737 1.00 88.31 99 LYS A C 1
ATOM 776 O O . LYS A 1 99 ? 9.862 -5.928 -21.937 1.00 88.31 99 LYS A O 1
ATOM 781 N N . GLU A 1 100 ? 9.426 -6.947 -19.982 1.00 90.44 100 GLU A N 1
ATOM 782 C CA . GLU A 1 100 ? 8.411 -7.873 -20.507 1.00 90.44 100 GLU A CA 1
ATOM 783 C C . GLU A 1 100 ? 7.247 -7.143 -21.185 1.00 90.44 100 GLU A C 1
ATOM 785 O O . GLU A 1 100 ? 6.728 -7.593 -22.205 1.00 90.44 100 GLU A O 1
ATOM 790 N N . LYS A 1 101 ? 6.859 -5.983 -20.649 1.00 88.75 101 LYS A N 1
ATOM 791 C CA . LYS A 1 101 ? 5.785 -5.149 -21.204 1.00 88.75 101 LYS A CA 1
ATOM 792 C C . LYS A 1 101 ? 6.237 -4.191 -22.306 1.00 88.75 101 LYS A C 1
ATOM 794 O O . LYS A 1 101 ? 5.413 -3.448 -22.832 1.00 88.75 101 LYS A O 1
ATOM 799 N N . GLY A 1 102 ? 7.520 -4.193 -22.662 1.00 87.31 102 GLY A N 1
ATOM 800 C CA . GLY A 1 102 ? 8.067 -3.355 -23.728 1.00 87.31 102 GLY A CA 1
ATOM 801 C C . GLY A 1 102 ? 8.198 -1.870 -23.373 1.00 87.31 102 GLY A C 1
ATOM 802 O O . GLY A 1 102 ? 8.368 -1.050 -24.274 1.00 87.31 102 GLY A O 1
ATOM 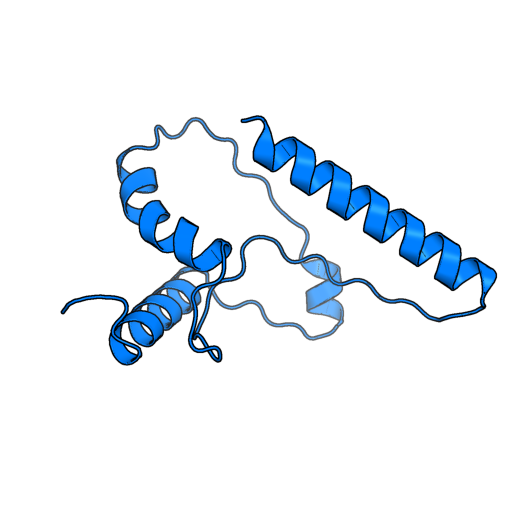803 N N . PHE A 1 103 ? 8.140 -1.506 -22.086 1.00 84.50 103 PHE A N 1
ATOM 804 C CA . PHE A 1 103 ? 8.381 -0.129 -21.634 1.00 84.50 103 PHE A CA 1
ATOM 805 C C . PHE A 1 103 ? 9.865 0.243 -21.659 1.00 84.50 103 PHE A C 1
ATOM 807 O O . PHE A 1 103 ? 10.208 1.411 -21.835 1.00 84.50 103 PHE A O 1
ATOM 814 N N . LEU A 1 104 ? 10.748 -0.746 -21.514 1.00 81.44 104 LEU A N 1
ATOM 815 C CA . LEU A 1 104 ? 12.190 -0.576 -21.647 1.00 81.44 104 LEU A CA 1
ATOM 816 C C . LEU A 1 104 ? 12.656 -1.230 -22.947 1.00 81.44 104 LEU A C 1
ATOM 818 O O . LEU A 1 104 ? 12.372 -2.400 -23.198 1.00 81.44 104 LEU A O 1
ATOM 822 N N . LYS A 1 105 ? 13.386 -0.472 -23.772 1.00 72.00 105 LYS A N 1
ATOM 823 C CA . LYS A 1 105 ? 14.099 -1.036 -24.922 1.00 72.00 105 LYS A CA 1
ATOM 824 C C . LYS A 1 105 ? 15.322 -1.784 -24.403 1.00 72.00 105 LYS A C 1
ATOM 826 O O . LYS A 1 105 ? 16.129 -1.194 -23.685 1.00 72.00 105 LYS A O 1
ATOM 831 N N . VAL A 1 106 ? 15.406 -3.067 -24.744 1.00 58.19 106 VAL A N 1
ATOM 832 C CA . VAL A 1 106 ? 16.574 -3.923 -24.497 1.00 58.19 106 VAL A CA 1
ATOM 833 C C . VAL A 1 106 ? 17.607 -3.697 -25.592 1.00 58.19 106 VAL A C 1
ATOM 835 O O . VAL A 1 106 ? 17.181 -3.542 -26.761 1.00 58.19 106 VAL A O 1
#